Protein AF-A0A227KSQ9-F1 (afdb_monomer_lite)

Structure (mmCIF, N/CA/C/O backbone):
data_AF-A0A227KSQ9-F1
#
_entry.id   AF-A0A227KSQ9-F1
#
loop_
_atom_site.group_PDB
_atom_site.id
_atom_site.type_symbol
_atom_site.label_atom_id
_atom_site.label_alt_id
_atom_site.label_comp_id
_atom_site.label_asym_id
_atom_site.label_entity_id
_atom_site.label_seq_id
_atom_site.pdbx_PDB_ins_code
_atom_site.Cartn_x
_atom_site.Cartn_y
_atom_site.Cartn_z
_atom_site.occupancy
_atom_site.B_iso_or_equiv
_atom_site.auth_seq_id
_atom_site.auth_comp_id
_atom_site.auth_asym_id
_atom_site.auth_atom_id
_atom_site.pdbx_PDB_model_num
ATOM 1 N N . MET A 1 1 ? -30.493 -2.154 -18.354 1.00 54.91 1 MET A N 1
ATOM 2 C CA . MET A 1 1 ? -29.459 -1.112 -18.184 1.00 54.91 1 MET A CA 1
ATOM 3 C C . MET A 1 1 ? -28.928 -0.770 -19.563 1.00 54.91 1 MET A C 1
ATOM 5 O O . MET A 1 1 ? -28.649 -1.699 -20.307 1.00 54.91 1 MET A O 1
ATOM 9 N N . SER A 1 2 ? -28.905 0.509 -19.940 1.00 65.62 2 SER A N 1
ATOM 10 C CA . SER A 1 2 ? -28.395 0.947 -21.247 1.00 65.62 2 SER A CA 1
ATOM 11 C C . SER A 1 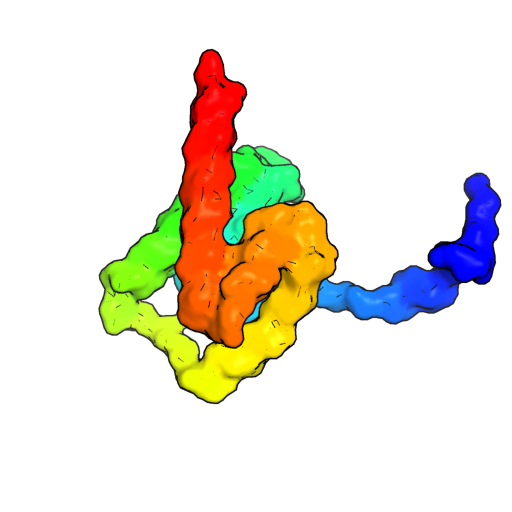2 ? -26.872 0.986 -21.198 1.00 65.62 2 SER A C 1
ATOM 13 O O . SER A 1 2 ? -26.321 1.600 -20.290 1.00 65.62 2 SER A O 1
ATOM 15 N N . THR A 1 3 ? -26.202 0.329 -22.139 1.00 74.38 3 THR A N 1
ATOM 16 C CA . THR A 1 3 ? -24.742 0.373 -22.273 1.00 74.38 3 THR A CA 1
ATOM 17 C C . THR A 1 3 ? -24.330 1.765 -22.761 1.00 74.38 3 THR A C 1
ATOM 19 O O . THR A 1 3 ? -24.819 2.213 -23.798 1.00 74.38 3 THR A O 1
ATOM 22 N N . ASP A 1 4 ? -23.469 2.469 -22.023 1.00 82.56 4 ASP A N 1
ATOM 23 C CA . ASP A 1 4 ? -22.920 3.761 -22.454 1.00 82.56 4 ASP A CA 1
ATOM 24 C C . ASP A 1 4 ? -21.762 3.521 -23.430 1.00 82.56 4 ASP A C 1
ATOM 26 O O . ASP A 1 4 ? -20.613 3.338 -23.040 1.00 82.56 4 ASP A O 1
ATOM 30 N N . ILE A 1 5 ? -22.082 3.498 -24.723 1.00 86.00 5 ILE A N 1
ATOM 31 C CA . ILE A 1 5 ? -21.124 3.205 -25.796 1.00 86.00 5 ILE A CA 1
ATOM 32 C C . ILE A 1 5 ? -20.060 4.291 -26.006 1.00 86.00 5 ILE A C 1
ATOM 34 O O . ILE A 1 5 ? -19.164 4.075 -26.817 1.00 86.00 5 ILE A O 1
ATOM 38 N N . VAL A 1 6 ? -20.169 5.446 -25.339 1.00 84.56 6 VAL A N 1
ATOM 39 C CA . VAL A 1 6 ? -19.227 6.564 -25.482 1.00 84.56 6 VAL A CA 1
ATOM 40 C C . VAL A 1 6 ? -18.301 6.639 -24.274 1.00 84.56 6 VAL A C 1
ATOM 42 O O . VAL A 1 6 ? -17.087 6.642 -24.452 1.00 84.56 6 VAL A O 1
ATOM 45 N N . ASN A 1 7 ? -18.846 6.666 -23.055 1.00 86.62 7 ASN A N 1
ATOM 46 C CA . ASN A 1 7 ? -18.036 6.837 -21.844 1.00 86.62 7 ASN A CA 1
ATOM 47 C C . ASN A 1 7 ? -17.584 5.507 -21.226 1.00 86.62 7 ASN A C 1
ATOM 49 O O . ASN A 1 7 ? -16.544 5.471 -20.574 1.00 86.62 7 ASN A O 1
ATOM 53 N N . HIS A 1 8 ? -18.325 4.415 -21.456 1.00 84.44 8 HIS A N 1
ATOM 54 C CA . HIS A 1 8 ? -18.008 3.075 -20.947 1.00 84.44 8 HIS A CA 1
ATOM 55 C C . HIS A 1 8 ? -18.128 1.991 -22.033 1.00 84.44 8 HIS A C 1
ATOM 57 O O . HIS A 1 8 ? -18.923 1.051 -21.906 1.00 84.44 8 HIS A O 1
ATOM 63 N N . PRO A 1 9 ? -17.368 2.090 -23.145 1.00 89.88 9 PRO A N 1
ATOM 64 C CA . PRO A 1 9 ? -17.483 1.110 -24.211 1.00 89.88 9 PRO A CA 1
ATOM 65 C C . PRO A 1 9 ? -16.958 -0.244 -23.720 1.00 89.88 9 PRO A C 1
ATOM 67 O O . PRO A 1 9 ? -15.791 -0.370 -23.345 1.00 89.88 9 PRO A O 1
ATOM 70 N N . ALA A 1 10 ? -17.804 -1.276 -23.767 1.00 89.31 10 ALA A N 1
ATOM 71 C CA . ALA A 1 10 ? -17.492 -2.601 -23.218 1.00 89.31 10 ALA A CA 1
ATOM 72 C C . ALA A 1 10 ? -16.179 -3.203 -23.755 1.00 89.31 10 ALA A C 1
ATOM 74 O O . ALA A 1 10 ? -15.477 -3.910 -23.036 1.00 89.31 10 ALA A O 1
ATOM 75 N N . HIS A 1 11 ? -15.812 -2.902 -25.006 1.00 88.62 11 HIS A N 1
ATOM 76 C CA . HIS A 1 11 ? -14.559 -3.379 -25.590 1.00 88.62 11 HIS A CA 1
ATOM 77 C C . HIS A 1 11 ? -13.321 -2.750 -24.929 1.00 88.62 11 HIS A C 1
ATOM 79 O O . HIS A 1 11 ? -12.330 -3.453 -24.765 1.00 88.62 11 HIS A O 1
ATOM 85 N N . TYR A 1 12 ? -13.367 -1.491 -24.475 1.00 88.38 12 TYR A N 1
ATOM 86 C CA . TYR A 1 12 ? -12.257 -0.892 -23.724 1.00 88.38 12 TYR A CA 1
ATOM 87 C C . TYR A 1 12 ? -12.206 -1.383 -22.280 1.00 88.38 12 TYR A C 1
ATOM 89 O O . TYR A 1 12 ? -11.119 -1.668 -21.789 1.00 88.38 12 TYR A O 1
ATOM 97 N N . GLU A 1 13 ? -13.353 -1.560 -21.616 1.00 87.25 13 GLU A N 1
ATOM 98 C CA . GLU A 1 13 ? -13.382 -2.153 -20.270 1.00 87.25 13 GLU A CA 1
ATOM 99 C C . GLU A 1 13 ? -12.821 -3.581 -20.279 1.00 87.25 13 GLU A C 1
ATOM 101 O O . GLU A 1 13 ? -12.025 -3.945 -19.416 1.00 87.25 13 GLU A O 1
ATOM 106 N N . SER A 1 14 ? -13.148 -4.369 -21.311 1.00 87.94 14 SER A N 1
ATOM 107 C CA . SER A 1 14 ? -12.595 -5.716 -21.502 1.00 87.94 14 SER A CA 1
ATOM 108 C C . SER A 1 14 ? -11.092 -5.744 -21.808 1.00 87.94 14 SER A C 1
ATOM 110 O O . SER A 1 14 ? -10.473 -6.802 -21.744 1.00 87.94 14 SER A O 1
ATOM 112 N N . GLN A 1 15 ? -10.509 -4.599 -22.170 1.00 90.31 15 GLN A N 1
ATOM 113 C CA . GLN A 1 15 ? -9.083 -4.418 -22.449 1.00 90.31 15 GLN A CA 1
ATOM 114 C C . GLN A 1 15 ? -8.411 -3.530 -21.388 1.00 90.31 15 GLN A C 1
ATOM 116 O O . GLN A 1 15 ? -7.310 -3.024 -21.608 1.00 90.31 15 GLN A O 1
ATOM 121 N N . ALA A 1 16 ? -9.066 -3.318 -20.240 1.00 90.19 16 ALA A N 1
ATOM 122 C CA . ALA A 1 16 ? -8.507 -2.527 -19.158 1.00 90.19 16 ALA A CA 1
ATOM 123 C C . ALA A 1 16 ? -7.203 -3.154 -18.646 1.00 90.19 16 ALA A C 1
ATOM 125 O O . ALA A 1 16 ? -7.112 -4.359 -18.406 1.00 90.19 16 ALA A O 1
ATOM 126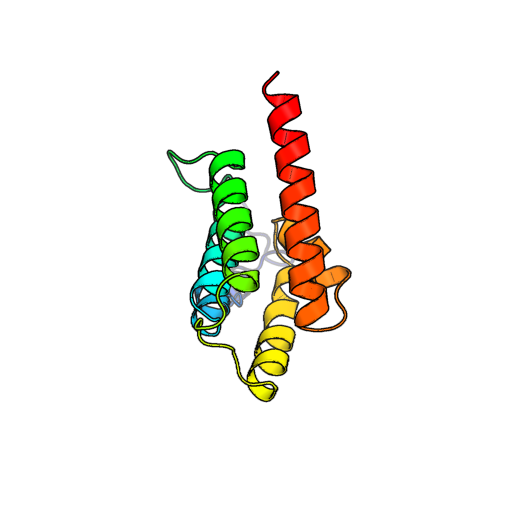 N N . ILE A 1 17 ? -6.195 -2.309 -18.437 1.00 89.25 17 ILE A N 1
ATOM 127 C CA . ILE A 1 17 ? -4.939 -2.721 -17.816 1.00 89.25 17 ILE A CA 1
ATOM 128 C C . ILE A 1 17 ? -5.199 -2.884 -16.320 1.00 89.25 17 ILE A C 1
ATOM 130 O O . ILE A 1 17 ? -5.514 -1.917 -15.624 1.00 89.25 17 ILE A O 1
ATOM 134 N N . VAL A 1 18 ? -5.067 -4.113 -15.828 1.00 88.31 18 VAL A N 1
ATOM 135 C CA . VAL A 1 18 ? -5.243 -4.448 -14.414 1.00 88.31 18 VAL A CA 1
ATOM 136 C C . VAL A 1 18 ? -3.889 -4.813 -13.829 1.00 88.31 18 VAL A C 1
ATOM 138 O O . VAL A 1 18 ? -3.282 -5.793 -14.245 1.00 88.31 18 VAL A O 1
ATOM 141 N N . ILE A 1 19 ? -3.449 -4.033 -12.844 1.00 89.69 19 ILE A N 1
ATOM 142 C CA . ILE A 1 19 ? -2.284 -4.356 -12.018 1.00 89.69 19 ILE A CA 1
ATOM 143 C C . ILE A 1 19 ? -2.812 -4.982 -10.736 1.00 89.69 19 ILE A C 1
ATOM 145 O O . ILE A 1 19 ? -3.548 -4.347 -9.973 1.00 89.69 19 ILE A O 1
ATOM 149 N N . GLN A 1 20 ? -2.470 -6.244 -10.519 1.00 92.50 20 GLN A N 1
ATOM 150 C CA . GLN A 1 20 ? -2.757 -6.920 -9.272 1.00 92.50 20 GLN A CA 1
ATOM 151 C C . GLN A 1 20 ? -1.745 -6.471 -8.222 1.00 92.50 20 GLN A C 1
ATOM 153 O O . GLN A 1 20 ? -0.576 -6.245 -8.531 1.00 92.50 20 GLN A O 1
ATOM 158 N N . PRO A 1 21 ? -2.146 -6.393 -6.946 1.00 91.38 21 PRO A N 1
ATOM 159 C CA . PRO A 1 21 ? -1.211 -6.060 -5.888 1.00 91.38 21 PRO A CA 1
ATOM 160 C C . PRO A 1 21 ? 0.087 -6.911 -5.929 1.00 91.38 21 PRO A C 1
ATOM 162 O O . PRO A 1 21 ? 1.162 -6.362 -5.682 1.00 91.38 21 PRO A O 1
ATOM 165 N N . ILE A 1 22 ? 0.008 -8.211 -6.278 1.00 93.25 22 ILE A N 1
ATOM 166 C CA . ILE A 1 22 ? 1.159 -9.147 -6.336 1.00 93.25 22 ILE A CA 1
ATOM 167 C C . ILE A 1 22 ? 2.263 -8.680 -7.272 1.00 93.25 22 ILE A C 1
ATOM 169 O O . ILE A 1 22 ? 3.429 -8.849 -6.922 1.00 93.25 22 ILE A O 1
ATOM 173 N N . ASP A 1 23 ? 1.902 -7.994 -8.356 1.00 91.94 23 ASP A N 1
ATOM 174 C CA . ASP A 1 23 ? 2.841 -7.473 -9.349 1.00 91.94 23 ASP A CA 1
ATOM 175 C C . ASP A 1 23 ? 3.819 -6.456 -8.727 1.00 91.94 23 ASP A C 1
ATOM 177 O O . ASP A 1 23 ? 4.922 -6.251 -9.233 1.00 91.94 23 ASP A O 1
ATOM 181 N N . LEU A 1 24 ? 3.436 -5.831 -7.601 1.00 91.38 24 LEU A N 1
ATOM 182 C CA . LEU A 1 24 ? 4.312 -4.965 -6.812 1.00 91.38 24 LEU A CA 1
ATOM 183 C C . LEU A 1 24 ? 5.074 -5.724 -5.719 1.00 91.38 24 LEU A C 1
ATOM 185 O O . LEU A 1 24 ? 6.287 -5.555 -5.601 1.00 91.38 24 LEU A O 1
ATOM 189 N N . TYR A 1 25 ? 4.398 -6.514 -4.872 1.00 89.50 25 TYR A N 1
ATOM 190 C CA . TYR A 1 25 ? 5.063 -7.081 -3.685 1.00 89.50 25 TYR A CA 1
ATOM 191 C C . TYR A 1 25 ? 5.961 -8.282 -3.950 1.00 89.50 25 TYR A C 1
ATOM 193 O O . TYR A 1 25 ? 6.805 -8.562 -3.101 1.00 89.50 25 TYR A O 1
ATOM 201 N N . GLU A 1 26 ? 5.842 -8.971 -5.084 1.00 89.38 26 GLU A N 1
ATOM 202 C CA . GLU A 1 26 ? 6.788 -10.042 -5.427 1.00 89.38 26 GLU A CA 1
ATOM 203 C C . GLU A 1 26 ? 8.215 -9.524 -5.672 1.00 89.38 26 GLU A C 1
ATOM 205 O O . GLU A 1 26 ? 9.178 -10.263 -5.486 1.00 89.38 26 GLU A O 1
ATOM 210 N N . LYS A 1 27 ? 8.355 -8.241 -6.034 1.00 88.38 27 LYS A N 1
ATOM 211 C CA . LYS A 1 27 ? 9.641 -7.568 -6.282 1.00 88.38 27 LYS A CA 1
ATOM 212 C C . LYS A 1 27 ? 10.291 -7.024 -5.012 1.00 88.38 27 LYS A C 1
ATOM 214 O O . LYS A 1 27 ? 11.382 -6.468 -5.066 1.00 88.38 27 LYS A O 1
ATOM 219 N N . LEU A 1 28 ? 9.607 -7.135 -3.875 1.00 93.25 28 LEU A N 1
ATOM 220 C CA . LEU A 1 28 ? 10.035 -6.541 -2.619 1.00 93.25 28 LEU A CA 1
ATOM 221 C C . LEU A 1 28 ? 10.617 -7.586 -1.664 1.00 93.25 28 LEU A C 1
ATOM 223 O O . LEU A 1 28 ? 10.138 -8.723 -1.609 1.00 93.25 28 LEU A O 1
ATOM 227 N N 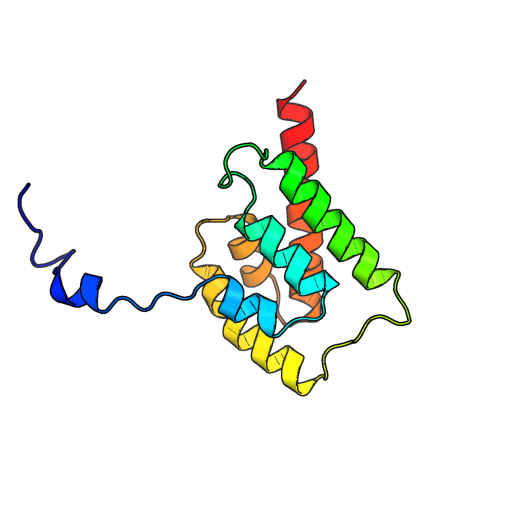. PRO A 1 29 ? 11.561 -7.180 -0.797 1.00 93.25 29 PRO A N 1
ATOM 228 C CA . PRO A 1 29 ? 11.924 -7.954 0.375 1.00 93.25 29 PRO A CA 1
ATOM 229 C C . PRO A 1 29 ? 10.700 -8.371 1.183 1.00 93.25 29 PRO A C 1
ATOM 231 O O . PRO A 1 29 ? 9.723 -7.626 1.295 1.00 93.25 29 PRO A O 1
ATOM 234 N N . PHE A 1 30 ? 10.788 -9.534 1.828 1.00 94.25 30 PHE A N 1
ATOM 235 C CA . PHE A 1 30 ? 9.667 -10.151 2.538 1.00 94.25 30 PHE A CA 1
ATOM 236 C C . PHE A 1 30 ? 8.887 -9.174 3.432 1.00 94.25 30 PHE A C 1
ATOM 238 O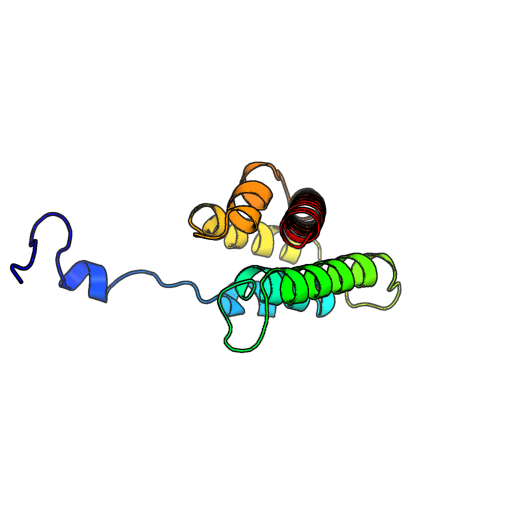 O . PHE A 1 30 ? 7.655 -9.170 3.409 1.00 94.25 30 PHE A O 1
ATOM 245 N N . CYS A 1 31 ? 9.577 -8.339 4.218 1.00 95.62 31 CYS A N 1
ATOM 246 C CA . CYS A 1 31 ? 8.903 -7.404 5.117 1.00 95.62 31 CYS A CA 1
ATOM 247 C C . CYS A 1 31 ? 8.137 -6.318 4.356 1.00 95.62 31 CYS A C 1
ATOM 249 O O . CYS A 1 31 ? 6.964 -6.094 4.639 1.00 95.62 31 CYS A O 1
ATOM 251 N N . LEU A 1 32 ? 8.762 -5.690 3.364 1.00 95.75 32 LEU A N 1
ATOM 252 C CA . LEU A 1 32 ? 8.151 -4.622 2.574 1.00 95.75 32 LEU A CA 1
ATOM 253 C C . LEU A 1 32 ? 6.994 -5.137 1.713 1.00 95.75 32 LEU A C 1
ATOM 255 O O . LEU A 1 32 ? 5.924 -4.526 1.689 1.00 95.75 32 LEU A O 1
ATOM 259 N N . GLY A 1 33 ? 7.153 -6.314 1.103 1.00 95.94 33 GLY A N 1
ATOM 260 C CA . GLY A 1 33 ? 6.079 -6.967 0.361 1.00 95.94 33 GLY A CA 1
ATOM 261 C C . GLY A 1 33 ? 4.873 -7.287 1.250 1.00 95.94 33 GLY A C 1
ATOM 262 O O . GLY A 1 33 ? 3.726 -7.023 0.885 1.00 95.94 33 GLY A O 1
ATOM 263 N N . ASN A 1 34 ? 5.109 -7.781 2.472 1.00 97.50 34 ASN A N 1
ATOM 264 C CA . ASN A 1 34 ? 4.029 -7.993 3.435 1.00 97.50 34 ASN A CA 1
ATOM 265 C C . ASN A 1 34 ? 3.391 -6.680 3.899 1.00 97.50 34 ASN A C 1
ATOM 267 O O . ASN A 1 34 ? 2.166 -6.624 3.981 1.00 97.50 34 ASN A O 1
ATOM 271 N N . ALA A 1 35 ? 4.180 -5.641 4.183 1.00 97.69 35 ALA A N 1
ATOM 272 C CA . ALA A 1 35 ? 3.654 -4.338 4.575 1.00 97.69 35 ALA A CA 1
ATOM 273 C C . ALA A 1 35 ? 2.674 -3.807 3.522 1.00 97.69 35 ALA A C 1
ATOM 275 O O . ALA A 1 35 ? 1.521 -3.519 3.848 1.00 97.69 35 ALA A O 1
ATOM 276 N N . LEU A 1 36 ? 3.092 -3.779 2.253 1.00 97.25 36 LEU A N 1
ATOM 277 C CA . LEU A 1 36 ? 2.265 -3.298 1.151 1.00 97.25 36 LEU A CA 1
ATOM 278 C C . LEU A 1 36 ? 1.008 -4.159 0.958 1.00 97.25 36 LEU A C 1
ATOM 280 O O . LEU A 1 36 ? -0.091 -3.620 0.828 1.00 97.25 36 LEU A O 1
ATOM 284 N N . LYS A 1 37 ? 1.136 -5.492 1.040 1.00 96.94 37 LYS A N 1
ATOM 285 C CA . LYS A 1 37 ? -0.004 -6.423 1.019 1.00 96.94 37 LYS A CA 1
ATOM 286 C C . LYS A 1 37 ? -1.053 -6.067 2.073 1.00 96.94 37 LYS A C 1
ATOM 288 O O . LYS A 1 37 ? -2.241 -6.051 1.763 1.00 96.94 37 LYS A O 1
ATOM 293 N N . TYR A 1 38 ? -0.644 -5.805 3.314 1.00 98.12 38 TYR A N 1
ATOM 294 C CA . TYR A 1 38 ? -1.591 -5.460 4.376 1.00 98.12 38 TYR A CA 1
ATOM 295 C C . TYR A 1 38 ? -2.230 -4.082 4.169 1.00 98.12 38 TYR A C 1
ATOM 297 O O . TYR A 1 38 ? -3.408 -3.933 4.475 1.00 98.12 38 TYR A O 1
ATOM 305 N N . VAL A 1 39 ? -1.524 -3.114 3.573 1.00 98.00 39 VAL A N 1
ATOM 306 C CA . VAL A 1 39 ? -2.133 -1.828 3.184 1.00 98.00 39 VAL A CA 1
ATOM 307 C C . VAL A 1 39 ? -3.185 -2.012 2.085 1.00 98.00 39 VAL A C 1
ATOM 309 O O . VAL A 1 39 ? -4.265 -1.439 2.187 1.00 98.00 39 VAL A O 1
ATOM 312 N N . PHE A 1 40 ? -2.921 -2.837 1.065 1.00 96.88 40 PHE A N 1
ATOM 313 C CA . PHE A 1 40 ? -3.919 -3.167 0.035 1.00 96.88 40 PHE A CA 1
ATOM 314 C C . PHE A 1 40 ? -5.145 -3.889 0.604 1.00 96.88 40 PHE A C 1
ATOM 316 O O . PHE A 1 40 ? -6.253 -3.728 0.100 1.00 96.88 40 PHE A O 1
ATOM 323 N N . ARG A 1 41 ? -4.941 -4.711 1.635 1.00 96.94 41 ARG A N 1
ATOM 324 C CA . ARG A 1 41 ? -5.982 -5.557 2.223 1.00 96.94 41 ARG A CA 1
ATOM 325 C C . ARG A 1 41 ? -6.872 -4.833 3.231 1.00 96.94 41 ARG A C 1
ATOM 327 O O . ARG A 1 41 ? -8.015 -5.248 3.427 1.00 96.94 41 ARG A O 1
ATOM 334 N N . ALA A 1 42 ? -6.357 -3.781 3.863 1.00 97.38 42 ALA A N 1
ATOM 335 C CA . ALA A 1 42 ? -7.020 -3.081 4.952 1.00 97.38 42 ALA A CA 1
ATOM 336 C C . ALA A 1 42 ? -8.436 -2.622 4.562 1.00 97.38 42 ALA A C 1
ATOM 338 O O . ALA A 1 42 ? -8.612 -1.837 3.636 1.00 97.38 42 ALA A O 1
ATOM 339 N N . GLY A 1 43 ? -9.450 -3.131 5.273 1.00 94.81 43 GLY A N 1
ATOM 340 C CA . GLY A 1 43 ? -10.861 -2.798 5.034 1.00 94.81 43 GLY A CA 1
ATOM 341 C C . GLY A 1 43 ? -11.538 -3.583 3.902 1.00 94.81 43 GLY A C 1
ATOM 342 O O . GLY A 1 43 ? -12.707 -3.340 3.619 1.00 94.81 43 GLY A O 1
ATOM 343 N N . HIS A 1 44 ? -10.837 -4.532 3.275 1.00 94.50 44 HIS A N 1
ATOM 344 C CA . HIS A 1 44 ? -11.323 -5.267 2.100 1.00 94.50 44 HIS A CA 1
ATOM 345 C C . HIS A 1 44 ? -11.341 -6.791 2.265 1.00 94.50 44 HIS A C 1
ATOM 347 O O . HIS A 1 44 ? -11.774 -7.494 1.355 1.00 94.50 44 HIS A O 1
ATOM 353 N N . LYS A 1 45 ? -10.866 -7.323 3.398 1.00 93.56 45 LYS A N 1
ATOM 354 C CA . LYS A 1 45 ? -10.897 -8.760 3.681 1.00 93.56 45 LYS A CA 1
ATOM 355 C C . LYS A 1 45 ? -11.917 -9.090 4.764 1.00 93.56 45 LYS A C 1
ATOM 3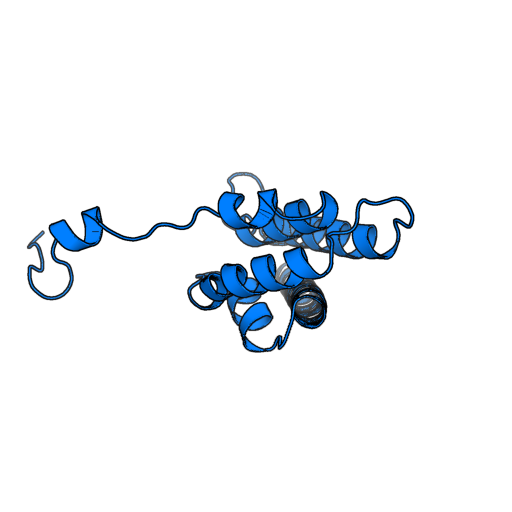57 O O . LYS A 1 45 ? -11.777 -8.646 5.902 1.00 93.56 45 LYS A O 1
ATOM 362 N N . ASP A 1 46 ? -12.852 -9.973 4.430 1.00 93.00 46 ASP A N 1
ATOM 363 C CA . ASP A 1 46 ? -13.809 -10.519 5.389 1.00 93.00 46 ASP A CA 1
ATOM 364 C C . ASP A 1 46 ? -13.101 -11.129 6.606 1.00 93.00 46 ASP A C 1
ATOM 366 O O . ASP A 1 46 ? -12.111 -11.862 6.491 1.00 93.00 46 ASP A O 1
ATOM 370 N N . GLY A 1 47 ? -13.603 -10.793 7.795 1.00 92.19 47 GLY A N 1
ATOM 371 C CA . GLY A 1 47 ? -13.043 -11.247 9.067 1.00 92.19 47 GLY A CA 1
ATOM 372 C C . GLY A 1 47 ? -11.755 -10.542 9.508 1.00 92.19 47 GLY A C 1
ATOM 373 O O . GLY A 1 47 ? -11.183 -10.948 10.515 1.00 92.19 47 GLY A O 1
ATOM 374 N N . SER A 1 48 ? -11.287 -9.498 8.811 1.00 94.12 48 SER A N 1
ATOM 375 C CA . SER A 1 48 ? -10.181 -8.654 9.280 1.00 94.12 48 SER A CA 1
ATOM 376 C C . SER A 1 48 ? -10.544 -7.175 9.194 1.00 94.12 48 SER A C 1
ATOM 378 O O . SER A 1 48 ? -11.021 -6.689 8.171 1.00 94.12 48 SER A O 1
ATOM 380 N N . SER A 1 49 ? -10.334 -6.442 10.288 1.00 96.31 49 SER A N 1
ATOM 381 C CA . SER A 1 49 ? -10.622 -5.003 10.312 1.00 96.31 49 SER A CA 1
ATOM 382 C C . SER A 1 49 ? -9.513 -4.192 9.640 1.00 96.31 49 SER A C 1
ATOM 384 O O . SER A 1 49 ? -8.345 -4.580 9.692 1.00 96.31 49 SER A O 1
ATOM 386 N N . GLU A 1 50 ? -9.856 -3.018 9.097 1.00 97.25 50 GLU A N 1
ATOM 387 C CA . GLU A 1 50 ? -8.872 -2.050 8.583 1.00 97.25 50 GLU A CA 1
ATOM 388 C C . GLU A 1 50 ? -7.761 -1.787 9.614 1.00 97.25 50 GLU A C 1
ATOM 390 O O . GLU A 1 50 ? -6.578 -1.869 9.296 1.00 97.25 50 GLU A O 1
ATOM 395 N N . LEU A 1 51 ? -8.136 -1.572 10.880 1.00 97.88 51 LEU A N 1
ATOM 396 C CA . LEU A 1 51 ? -7.187 -1.323 11.964 1.00 97.88 51 LEU A CA 1
ATOM 397 C C . LEU A 1 51 ? -6.209 -2.487 12.181 1.00 97.88 51 LEU A C 1
ATOM 399 O O . LEU A 1 51 ? -5.021 -2.262 12.398 1.00 97.88 51 LEU A O 1
ATOM 403 N N . GLU A 1 52 ? -6.700 -3.726 12.163 1.00 97.94 52 GLU A N 1
ATOM 404 C CA . GLU A 1 52 ? -5.862 -4.911 12.365 1.00 97.94 52 GLU A CA 1
ATOM 405 C C . GLU A 1 52 ? -4.838 -5.064 11.237 1.00 97.94 52 GLU A C 1
ATOM 407 O O . GLU A 1 52 ? -3.662 -5.329 11.493 1.00 97.94 52 GLU A O 1
ATOM 412 N N . ASP A 1 53 ? -5.266 -4.849 9.996 1.00 98.38 53 ASP A N 1
ATOM 413 C CA . ASP A 1 53 ? -4.386 -4.915 8.835 1.00 98.38 53 ASP A CA 1
ATOM 414 C C . ASP A 1 53 ? -3.352 -3.795 8.825 1.00 98.38 53 ASP A C 1
ATOM 416 O O . ASP A 1 53 ? -2.169 -4.063 8.617 1.00 98.38 53 ASP A O 1
ATOM 420 N N . LEU A 1 54 ? -3.737 -2.564 9.157 1.00 98.69 54 LEU A N 1
ATOM 421 C CA . LEU A 1 54 ? -2.777 -1.468 9.259 1.00 98.69 54 LEU A CA 1
ATOM 422 C C . LEU A 1 54 ? -1.769 -1.682 10.396 1.00 98.69 54 LEU A C 1
ATOM 424 O O . LEU A 1 54 ? -0.585 -1.399 10.216 1.00 98.69 54 LEU A O 1
ATOM 428 N N . LYS A 1 55 ? -2.181 -2.261 11.532 1.00 98.56 55 LYS A N 1
ATOM 429 C CA . LYS A 1 55 ? -1.244 -2.658 12.599 1.00 98.56 55 LYS A CA 1
ATOM 430 C C . LYS A 1 55 ? -0.243 -3.711 12.122 1.00 98.56 55 LYS A C 1
ATOM 432 O O . LYS A 1 55 ? 0.939 -3.613 12.449 1.00 98.56 55 LYS A O 1
ATOM 437 N N . LYS A 1 56 ? -0.677 -4.685 11.313 1.00 98.62 56 LYS A N 1
ATOM 438 C CA . LYS A 1 56 ? 0.234 -5.654 10.680 1.00 98.62 56 LYS A CA 1
ATOM 439 C C . LYS A 1 56 ? 1.173 -4.968 9.692 1.00 98.62 56 LYS A C 1
ATOM 441 O O . LYS A 1 56 ? 2.369 -5.239 9.730 1.00 98.62 56 LYS A O 1
ATOM 446 N N . ALA A 1 57 ? 0.668 -4.059 8.856 1.00 98.56 57 ALA A N 1
ATOM 447 C CA . ALA A 1 57 ? 1.496 -3.288 7.932 1.00 98.56 57 ALA A CA 1
ATOM 448 C C . ALA A 1 57 ? 2.600 -2.521 8.675 1.00 98.56 57 ALA A C 1
ATOM 450 O O . ALA A 1 57 ? 3.776 -2.660 8.341 1.00 98.56 57 ALA A O 1
ATOM 451 N N . LEU A 1 58 ? 2.238 -1.793 9.738 1.00 98.69 58 LEU A N 1
ATOM 452 C CA . LEU A 1 58 ? 3.191 -1.063 10.573 1.00 98.69 58 LEU A CA 1
ATOM 453 C C . LEU A 1 58 ? 4.230 -1.992 11.211 1.00 98.69 58 LEU A C 1
ATOM 455 O O . LEU A 1 58 ? 5.419 -1.685 11.180 1.00 98.69 58 LEU A O 1
ATOM 459 N N . TRP A 1 59 ? 3.806 -3.147 11.730 1.00 98.31 59 TRP A N 1
ATOM 460 C CA . TRP A 1 59 ? 4.723 -4.134 12.300 1.00 98.31 59 TRP A CA 1
ATOM 461 C C . TRP A 1 59 ? 5.784 -4.590 11.291 1.00 98.31 59 TRP A C 1
ATOM 463 O O . TRP A 1 59 ? 6.963 -4.668 11.633 1.00 98.31 59 TRP A O 1
ATOM 473 N N . TYR A 1 60 ? 5.394 -4.852 10.040 1.00 97.88 60 TYR A N 1
ATOM 474 C CA . TYR A 1 60 ? 6.337 -5.246 8.993 1.00 97.88 60 TYR A CA 1
ATOM 475 C C . TYR A 1 60 ? 7.286 -4.110 8.588 1.00 97.88 60 TYR A C 1
ATOM 477 O O . TYR A 1 60 ? 8.471 -4.371 8.379 1.00 97.88 60 TYR A O 1
ATOM 485 N N . LEU A 1 61 ? 6.806 -2.863 8.532 1.00 97.31 61 LEU A N 1
ATOM 486 C CA . LEU A 1 61 ? 7.650 -1.689 8.269 1.00 97.31 61 LEU A CA 1
ATOM 487 C C . LEU A 1 61 ? 8.705 -1.502 9.368 1.00 97.31 61 LEU A C 1
ATOM 489 O O . LEU A 1 61 ? 9.889 -1.338 9.082 1.00 97.31 61 LEU A O 1
ATOM 493 N N . GLU A 1 62 ? 8.299 -1.602 10.633 1.00 96.69 62 GLU A N 1
ATOM 494 C CA . GLU A 1 62 ? 9.221 -1.494 11.767 1.00 96.69 62 GLU A CA 1
ATOM 495 C C . GLU A 1 62 ? 10.184 -2.680 11.845 1.00 96.69 62 GLU A C 1
ATOM 497 O O . GLU A 1 62 ? 11.361 -2.514 12.169 1.00 96.69 62 GLU A O 1
ATOM 502 N N . ARG A 1 63 ? 9.717 -3.889 11.515 1.00 95.25 63 ARG A N 1
ATOM 503 C CA . ARG A 1 63 ? 10.576 -5.071 11.434 1.00 95.25 63 ARG A CA 1
ATOM 504 C C . ARG A 1 63 ? 11.645 -4.911 10.360 1.00 95.25 63 ARG A C 1
ATOM 506 O O . ARG A 1 63 ? 12.785 -5.286 10.624 1.00 95.25 63 ARG A O 1
ATOM 513 N N . ASN A 1 64 ? 11.306 -4.352 9.198 1.00 93.94 64 ASN A N 1
ATOM 514 C CA . ASN A 1 64 ? 12.265 -4.091 8.125 1.00 93.94 64 ASN A CA 1
ATOM 515 C C . ASN A 1 64 ? 13.440 -3.231 8.618 1.00 93.94 64 ASN A C 1
ATOM 517 O O . ASN A 1 64 ? 14.592 -3.568 8.387 1.00 93.94 64 ASN A O 1
ATOM 521 N N . GLN A 1 65 ? 13.148 -2.179 9.387 1.00 91.31 65 GLN A N 1
ATOM 522 C CA . GLN A 1 65 ? 14.154 -1.260 9.939 1.00 91.31 65 GLN A CA 1
ATOM 523 C C . GLN A 1 65 ? 15.044 -1.898 11.018 1.00 91.31 65 GLN A C 1
ATOM 525 O O . GLN A 1 65 ? 16.169 -1.458 11.234 1.00 91.31 65 GLN A O 1
ATOM 530 N N . ARG A 1 66 ? 14.546 -2.923 11.719 1.00 91.69 66 ARG A N 1
ATOM 531 C CA . ARG A 1 66 ? 15.235 -3.569 12.851 1.00 91.69 66 ARG A CA 1
ATOM 532 C C . ARG A 1 66 ? 15.909 -4.896 12.493 1.00 91.69 66 ARG A C 1
ATOM 534 O O . ARG A 1 66 ? 16.457 -5.536 13.385 1.00 91.69 66 ARG A O 1
ATOM 541 N N . SER A 1 67 ? 15.832 -5.347 11.240 1.00 88.19 67 SER A N 1
ATOM 542 C CA . SER A 1 67 ? 16.306 -6.675 10.825 1.00 88.19 67 SER A CA 1
ATOM 543 C C . SER A 1 67 ? 17.609 -6.577 10.021 1.00 88.19 67 SER A C 1
ATOM 545 O O . SER A 1 67 ? 17.552 -6.597 8.796 1.00 88.19 67 SER A O 1
ATOM 547 N N . PRO A 1 68 ? 18.789 -6.527 10.668 1.00 73.69 68 PRO A N 1
ATOM 548 C CA . PRO A 1 68 ? 20.073 -6.351 9.979 1.00 73.69 68 PRO A CA 1
ATOM 549 C C . PRO A 1 68 ? 20.456 -7.507 9.038 1.00 73.69 68 PRO A C 1
ATOM 551 O O . PRO A 1 68 ? 21.334 -7.337 8.205 1.00 73.69 68 PRO A O 1
ATOM 554 N N . GLY A 1 69 ? 19.815 -8.676 9.159 1.00 75.12 69 GLY A N 1
ATOM 555 C CA . GLY A 1 69 ? 19.996 -9.817 8.250 1.00 75.12 69 GLY A CA 1
ATOM 556 C C . GLY A 1 69 ? 18.855 -10.019 7.249 1.00 75.12 69 GLY A C 1
ATOM 557 O O . GLY A 1 69 ? 18.795 -11.066 6.608 1.00 75.12 69 GLY A O 1
ATOM 558 N N . ALA A 1 70 ? 17.900 -9.086 7.159 1.00 80.69 70 ALA A N 1
ATOM 559 C CA . ALA A 1 70 ? 16.870 -9.162 6.130 1.00 80.69 70 ALA A CA 1
ATOM 560 C C . ALA A 1 70 ? 17.487 -8.862 4.761 1.00 80.69 70 ALA A C 1
ATOM 562 O O . ALA A 1 70 ? 18.305 -7.956 4.632 1.00 80.69 70 ALA A O 1
ATOM 563 N N . VAL A 1 71 ? 17.065 -9.620 3.748 1.00 83.31 71 VAL A N 1
ATOM 564 C CA . VAL A 1 71 ? 17.448 -9.371 2.355 1.00 83.31 71 VAL A CA 1
ATOM 565 C C . VAL A 1 71 ? 17.062 -7.939 1.994 1.00 83.31 71 VAL A C 1
ATOM 567 O O . VAL A 1 71 ? 15.890 -7.578 2.096 1.00 83.31 71 VAL A O 1
ATOM 570 N N . SER A 1 72 ? 18.042 -7.131 1.604 1.00 84.56 72 SER A N 1
ATOM 571 C CA . SER A 1 72 ? 17.806 -5.842 0.967 1.00 84.56 72 SER A CA 1
ATOM 572 C C . SER A 1 72 ? 17.566 -6.047 -0.524 1.00 84.56 72 SER A C 1
ATOM 574 O O . SER A 1 72 ? 17.975 -7.048 -1.109 1.00 84.56 72 SER A O 1
ATOM 576 N N . ILE A 1 73 ? 16.882 -5.091 -1.131 1.00 84.94 73 ILE A N 1
ATOM 577 C CA . ILE A 1 73 ? 16.805 -4.978 -2.582 1.00 84.94 73 ILE A CA 1
ATOM 578 C C . ILE A 1 73 ? 18.073 -4.262 -3.075 1.00 84.94 73 ILE A C 1
ATOM 580 O O . ILE A 1 73 ? 18.647 -3.459 -2.341 1.00 84.94 73 ILE A O 1
ATOM 584 N N . GLU A 1 74 ? 18.559 -4.612 -4.262 1.00 86.50 74 GLU A N 1
ATOM 585 C CA . GLU A 1 74 ? 19.685 -3.907 -4.893 1.00 86.50 74 GLU A CA 1
ATOM 586 C C . GLU A 1 74 ? 19.224 -2.530 -5.395 1.00 86.50 74 GLU A C 1
ATOM 588 O O . GLU A 1 74 ? 18.062 -2.389 -5.773 1.00 86.50 74 GLU A O 1
ATOM 593 N N . GLU A 1 75 ? 20.119 -1.539 -5.438 1.00 83.06 75 GLU A N 1
ATOM 594 C CA . GLU A 1 75 ? 19.782 -0.151 -5.808 1.00 83.06 75 GLU A CA 1
ATOM 595 C C . GLU A 1 75 ? 19.060 -0.054 -7.168 1.00 83.06 75 GLU A C 1
ATOM 597 O O . GLU A 1 75 ? 18.017 0.587 -7.264 1.00 83.06 75 GLU A O 1
ATOM 602 N N . ASP A 1 76 ? 19.521 -0.778 -8.196 1.00 81.94 76 ASP A N 1
ATOM 603 C CA . ASP A 1 76 ? 18.867 -0.800 -9.518 1.00 81.94 76 ASP A CA 1
ATOM 604 C C . ASP A 1 76 ? 17.407 -1.297 -9.446 1.00 81.94 76 ASP A C 1
ATOM 606 O O . ASP A 1 76 ? 16.516 -0.809 -10.147 1.00 81.94 76 ASP A O 1
ATOM 610 N N . ASN A 1 77 ? 17.137 -2.245 -8.548 1.00 87.62 77 ASN A N 1
ATOM 611 C CA . ASN A 1 77 ? 15.804 -2.803 -8.346 1.00 87.62 77 ASN A CA 1
ATOM 612 C C . ASN A 1 77 ? 14.897 -1.864 -7.518 1.00 87.62 77 ASN A C 1
ATOM 614 O O . ASN A 1 77 ? 13.669 -1.957 -7.619 1.00 87.62 77 ASN A O 1
ATOM 618 N N . GLU A 1 78 ? 15.460 -0.944 -6.724 1.00 92.06 78 GLU A N 1
ATOM 619 C CA . GLU A 1 78 ? 14.696 0.095 -6.015 1.00 92.06 78 GLU A CA 1
ATOM 620 C C . GLU A 1 78 ? 14.036 1.068 -6.992 1.00 92.06 78 GLU A C 1
ATOM 622 O O . GLU A 1 78 ? 12.845 1.373 -6.856 1.00 92.06 78 GLU A O 1
ATOM 627 N N . ASP A 1 79 ? 14.786 1.513 -8.001 1.00 88.94 79 ASP A N 1
ATOM 628 C CA . ASP A 1 79 ? 14.294 2.413 -9.044 1.00 88.94 79 ASP A CA 1
ATOM 629 C C . ASP A 1 79 ? 13.211 1.750 -9.895 1.00 88.94 79 ASP A C 1
ATOM 631 O O . ASP A 1 79 ? 12.191 2.370 -10.213 1.00 88.94 79 ASP A O 1
ATOM 635 N N . ASP A 1 80 ? 13.387 0.477 -10.242 1.00 89.44 80 ASP A N 1
ATOM 636 C CA . ASP A 1 80 ? 12.395 -0.272 -11.011 1.00 89.44 80 ASP A CA 1
ATOM 637 C C . ASP A 1 80 ? 11.111 -0.519 -10.218 1.00 89.44 80 ASP A C 1
ATOM 639 O O . ASP A 1 80 ? 10.008 -0.345 -10.756 1.00 89.44 80 ASP A O 1
ATOM 643 N N . PHE A 1 81 ? 11.221 -0.823 -8.920 1.00 92.25 81 PHE A N 1
ATOM 644 C CA . PHE A 1 81 ? 10.056 -0.819 -8.042 1.00 92.25 81 PHE A CA 1
ATOM 645 C C . PHE A 1 81 ? 9.399 0.561 -8.016 1.00 92.25 81 PHE A C 1
ATOM 647 O O . PHE A 1 81 ? 8.180 0.653 -8.153 1.00 92.25 81 PHE A O 1
ATOM 654 N N . TYR A 1 82 ? 10.172 1.636 -7.847 1.00 92.75 82 TYR A N 1
ATOM 655 C CA . TYR A 1 82 ? 9.619 2.978 -7.693 1.00 92.75 82 TYR A CA 1
ATOM 656 C C . TYR A 1 82 ? 8.873 3.446 -8.951 1.00 92.75 82 TYR A C 1
ATOM 658 O O . TYR A 1 82 ? 7.774 3.997 -8.850 1.00 92.75 82 TYR A O 1
ATOM 666 N N . LYS A 1 83 ? 9.394 3.134 -10.145 1.00 91.56 83 LYS A N 1
ATOM 667 C CA . LYS A 1 83 ? 8.696 3.352 -11.424 1.00 91.56 83 LYS A CA 1
ATOM 668 C C . LYS A 1 83 ? 7.371 2.595 -11.472 1.00 91.56 83 LYS A C 1
ATOM 670 O O . LYS A 1 83 ? 6.351 3.173 -11.851 1.00 91.56 83 LYS A O 1
ATOM 675 N N . LEU A 1 84 ? 7.354 1.325 -11.063 1.00 89.88 84 LEU A N 1
ATOM 676 C CA . LEU A 1 84 ? 6.130 0.521 -11.032 1.00 89.88 84 LEU A CA 1
ATOM 677 C C . LEU A 1 84 ? 5.128 1.037 -9.986 1.00 89.88 84 LEU A C 1
ATOM 679 O O . LEU A 1 84 ? 3.928 1.101 -10.255 1.00 89.88 84 LEU A O 1
ATOM 683 N N . ALA A 1 85 ? 5.614 1.478 -8.825 1.00 93.12 85 ALA A N 1
ATOM 684 C CA . ALA A 1 85 ? 4.816 2.056 -7.748 1.00 93.12 85 ALA A CA 1
ATOM 685 C C . ALA A 1 85 ? 4.064 3.328 -8.174 1.00 93.12 85 ALA A C 1
ATOM 687 O O . ALA A 1 85 ? 3.092 3.704 -7.522 1.00 93.12 85 ALA A O 1
ATOM 688 N N . SER A 1 86 ? 4.412 3.938 -9.313 1.00 93.88 86 SER A N 1
ATOM 689 C CA . SER A 1 86 ? 3.641 5.037 -9.900 1.00 93.88 86 SER A CA 1
ATOM 690 C C . SER A 1 86 ? 2.183 4.707 -10.178 1.00 93.88 86 SER A C 1
ATOM 692 O O . SER A 1 86 ? 1.338 5.602 -10.127 1.00 93.88 86 SER A O 1
ATOM 694 N N . CYS A 1 87 ? 1.837 3.434 -10.381 1.00 93.25 87 CYS A N 1
ATOM 695 C CA . CYS A 1 87 ? 0.443 3.025 -10.511 1.00 93.25 87 CYS A CA 1
ATOM 696 C C . CYS A 1 87 ? -0.380 3.288 -9.235 1.00 93.25 87 CYS A C 1
ATOM 698 O O . CYS A 1 87 ? -1.594 3.485 -9.313 1.00 93.25 87 CYS A O 1
ATOM 700 N N . LEU A 1 88 ? 0.263 3.375 -8.062 1.00 94.75 88 LEU A N 1
ATOM 701 C CA . LEU A 1 88 ? -0.401 3.617 -6.779 1.00 94.75 88 LEU A CA 1
ATOM 702 C C . LEU A 1 88 ? -1.095 4.981 -6.720 1.00 94.75 88 LEU A C 1
ATOM 704 O O . LEU A 1 88 ? -2.039 5.143 -5.945 1.00 94.75 88 LEU A O 1
ATOM 708 N N . GLN A 1 89 ? -0.709 5.939 -7.570 1.00 92.81 89 GLN A N 1
ATOM 709 C CA . GLN A 1 89 ? -1.413 7.219 -7.698 1.00 92.81 89 GLN A CA 1
ATOM 710 C C . GLN A 1 89 ? -2.889 7.054 -8.116 1.00 92.81 89 GLN A C 1
ATOM 712 O O . GLN A 1 89 ? -3.712 7.924 -7.827 1.00 92.81 89 GLN A O 1
ATOM 717 N N . PHE A 1 90 ? -3.223 5.930 -8.760 1.00 92.25 90 PHE A N 1
ATOM 718 C CA . PHE A 1 90 ? -4.573 5.567 -9.194 1.00 92.25 90 PHE A CA 1
ATOM 719 C C . PHE A 1 90 ? -5.293 4.636 -8.205 1.00 92.25 90 PHE A C 1
ATOM 721 O O . PHE A 1 90 ? -6.436 4.246 -8.441 1.00 92.25 90 PHE A O 1
ATOM 728 N N . SER A 1 91 ? -4.654 4.276 -7.088 1.00 92.94 91 SER A N 1
ATOM 729 C CA . SER A 1 91 ? -5.265 3.425 -6.068 1.00 92.94 91 SER A CA 1
ATOM 730 C C . SER A 1 91 ? -6.447 4.120 -5.385 1.00 92.94 91 SER A C 1
ATOM 732 O O . SER A 1 91 ? -6.418 5.321 -5.106 1.00 92.94 91 SER A O 1
ATOM 734 N N . LYS A 1 92 ? -7.478 3.335 -5.047 1.00 92.19 92 LYS A N 1
ATOM 735 C CA . LYS A 1 92 ? -8.590 3.784 -4.191 1.00 92.19 92 LYS A CA 1
ATOM 736 C C . LYS A 1 92 ? -8.168 3.955 -2.728 1.00 92.19 92 LYS A C 1
ATOM 738 O O . LYS A 1 92 ? -8.836 4.672 -1.990 1.00 92.19 92 LYS A O 1
ATOM 743 N N . SER A 1 93 ? -7.069 3.322 -2.312 1.00 95.00 93 SER A N 1
ATOM 744 C CA . SER A 1 93 ? -6.501 3.511 -0.977 1.00 95.00 93 SER A CA 1
ATOM 745 C C . SER A 1 93 ? -5.835 4.880 -0.893 1.00 95.00 93 SER A C 1
ATOM 747 O O . SER A 1 93 ? -4.835 5.148 -1.564 1.00 95.00 93 SER A O 1
ATOM 749 N N . GLU A 1 94 ? -6.376 5.744 -0.037 1.00 96.12 94 GLU A N 1
ATOM 750 C CA . GLU A 1 94 ? -5.814 7.068 0.212 1.00 96.12 94 GLU A CA 1
ATOM 751 C C . GLU A 1 94 ? -4.375 6.984 0.736 1.00 96.12 94 GLU A C 1
ATOM 753 O O . GLU A 1 94 ? -3.524 7.737 0.269 1.00 96.12 94 GLU A O 1
ATOM 758 N N . ILE A 1 95 ? -4.085 6.015 1.615 1.00 98.00 95 ILE A N 1
ATOM 759 C CA . ILE A 1 95 ? -2.736 5.763 2.139 1.00 98.00 95 ILE A CA 1
ATOM 760 C C . ILE A 1 95 ? -1.756 5.534 0.986 1.00 98.00 95 ILE A C 1
ATOM 762 O O . ILE A 1 95 ? -0.737 6.216 0.921 1.00 98.00 95 ILE A O 1
ATOM 766 N N . LEU A 1 96 ? -2.060 4.621 0.056 1.00 97.31 96 LEU A N 1
ATOM 767 C CA . LEU A 1 96 ? -1.163 4.306 -1.064 1.00 97.31 96 LEU A CA 1
ATOM 768 C C . LEU A 1 96 ? -0.968 5.513 -1.986 1.00 97.31 96 LEU A C 1
ATOM 770 O O . LEU A 1 96 ? 0.164 5.863 -2.323 1.00 97.31 96 LEU A O 1
ATOM 774 N N . ARG A 1 97 ? -2.070 6.180 -2.344 1.00 97.25 97 ARG A N 1
ATOM 775 C CA . ARG A 1 97 ? -2.055 7.332 -3.247 1.00 97.25 97 ARG A CA 1
ATOM 776 C C . ARG A 1 97 ? -1.252 8.499 -2.679 1.00 97.25 97 ARG A C 1
ATOM 778 O O . ARG A 1 97 ? -0.454 9.092 -3.398 1.00 97.25 97 ARG A O 1
ATOM 785 N N . ILE A 1 98 ? -1.473 8.847 -1.411 1.00 97.12 98 ILE A N 1
ATOM 786 C CA . ILE A 1 98 ? -0.762 9.940 -0.736 1.00 97.12 98 ILE A CA 1
ATOM 787 C C . ILE A 1 98 ? 0.712 9.578 -0.559 1.00 97.12 98 ILE A C 1
ATOM 789 O O . ILE A 1 98 ? 1.569 10.410 -0.843 1.00 97.12 98 ILE A O 1
ATOM 793 N N . SER A 1 99 ? 1.014 8.340 -0.161 1.00 97.38 99 SER A N 1
ATOM 794 C CA . SER A 1 99 ? 2.399 7.916 0.074 1.00 97.38 99 SER A CA 1
ATOM 795 C C . SER A 1 99 ? 3.256 8.022 -1.180 1.00 97.38 99 SER A C 1
ATOM 797 O O . SER A 1 99 ? 4.352 8.564 -1.108 1.00 97.38 99 SER A O 1
ATOM 799 N N . TYR A 1 100 ? 2.732 7.587 -2.332 1.00 96.94 100 TYR A N 1
ATOM 800 C CA . TYR A 1 100 ? 3.433 7.753 -3.605 1.00 96.94 100 TYR A CA 1
ATOM 801 C C . TYR A 1 100 ? 3.480 9.217 -4.069 1.00 96.94 100 TYR A C 1
ATOM 803 O O . TYR A 1 100 ? 4.500 9.687 -4.557 1.00 96.94 100 TYR A O 1
ATOM 811 N N . ARG A 1 101 ? 2.383 9.973 -3.914 1.00 96.38 101 ARG A N 1
ATOM 812 C CA . ARG A 1 101 ? 2.308 11.366 -4.388 1.00 96.38 101 ARG A CA 1
ATOM 813 C C . ARG A 1 101 ? 3.363 12.276 -3.756 1.00 96.38 101 ARG A C 1
ATOM 815 O O . ARG A 1 101 ? 3.810 13.208 -4.417 1.00 96.38 101 ARG A O 1
ATOM 822 N N . PHE A 1 102 ? 3.688 12.060 -2.484 1.00 96.25 102 PHE A N 1
ATOM 823 C CA . PHE A 1 102 ? 4.640 12.902 -1.756 1.00 96.25 102 PHE A CA 1
ATOM 824 C C . PHE A 1 102 ? 6.066 12.353 -1.750 1.00 96.25 102 PHE A C 1
ATOM 826 O O . PHE A 1 102 ? 6.992 13.098 -1.434 1.00 96.25 102 PHE A O 1
ATOM 833 N N . SER A 1 103 ? 6.267 11.090 -2.123 1.00 96.94 103 SER A N 1
ATOM 834 C CA . SER A 1 103 ? 7.607 10.543 -2.288 1.00 96.94 103 SER A CA 1
ATOM 835 C C . SER A 1 103 ? 8.281 11.053 -3.556 1.00 96.94 103 SER A C 1
ATOM 837 O O . SER A 1 103 ? 7.631 11.362 -4.552 1.00 96.94 103 SER A O 1
ATOM 839 N N . SER A 1 104 ? 9.608 11.103 -3.527 1.00 95.69 104 SER A N 1
ATOM 840 C CA . SER A 1 104 ? 10.451 11.397 -4.689 1.00 95.69 104 SER A CA 1
ATOM 841 C C . SER A 1 104 ? 11.278 10.193 -5.144 1.00 95.69 104 SER A C 1
ATOM 843 O O . SER A 1 104 ? 11.806 10.210 -6.250 1.00 95.69 104 SER A O 1
ATOM 845 N N . ASN A 1 105 ? 11.389 9.159 -4.308 1.00 95.00 105 ASN A N 1
ATOM 846 C CA . ASN A 1 105 ? 12.164 7.945 -4.555 1.00 95.00 105 ASN A CA 1
ATOM 847 C C . ASN A 1 105 ? 11.701 6.793 -3.644 1.00 95.00 105 ASN A C 1
ATOM 849 O O . ASN A 1 105 ? 10.839 6.969 -2.775 1.00 95.00 105 ASN A O 1
ATOM 853 N N . TYR A 1 106 ? 12.330 5.629 -3.808 1.00 94.69 106 TYR A N 1
ATOM 854 C CA . TYR A 1 106 ? 12.095 4.426 -3.011 1.00 94.69 106 TYR A CA 1
ATOM 855 C C . TYR A 1 106 ? 12.125 4.676 -1.491 1.00 94.69 106 TYR A C 1
ATOM 857 O O . TYR A 1 106 ? 11.188 4.314 -0.779 1.00 94.69 106 TYR A O 1
ATOM 865 N N . PHE A 1 107 ? 13.160 5.348 -0.979 1.00 94.19 107 PHE A N 1
ATOM 866 C CA . PHE A 1 107 ? 13.319 5.587 0.460 1.00 94.19 107 PHE A CA 1
ATOM 867 C C . PHE A 1 107 ? 12.222 6.484 1.036 1.00 94.19 107 PHE A C 1
ATOM 869 O O . PHE A 1 107 ? 11.612 6.166 2.060 1.00 94.19 107 PHE A O 1
ATOM 876 N N . THR A 1 108 ? 11.947 7.605 0.367 1.00 96.88 108 THR A N 1
ATOM 877 C CA . THR A 1 108 ? 10.915 8.555 0.804 1.00 96.88 108 THR A CA 1
ATOM 878 C C . THR A 1 108 ? 9.520 7.938 0.735 1.00 96.88 108 THR A C 1
ATOM 880 O O . THR A 1 108 ? 8.712 8.195 1.626 1.00 96.88 108 THR A O 1
ATOM 883 N N . PHE A 1 109 ? 9.250 7.060 -0.239 1.00 97.19 109 PHE A N 1
ATOM 884 C CA . PHE A 1 109 ? 7.997 6.303 -0.321 1.00 97.19 109 PHE A CA 1
ATOM 885 C C . PHE A 1 109 ? 7.719 5.500 0.945 1.00 97.19 109 PHE A C 1
ATOM 887 O O . PHE A 1 109 ? 6.635 5.620 1.519 1.00 97.19 109 PHE A O 1
ATOM 894 N N . TRP A 1 110 ? 8.692 4.725 1.424 1.00 96.94 110 TRP A N 1
ATOM 895 C CA . TRP A 1 110 ? 8.504 3.921 2.631 1.00 96.94 110 TRP A CA 1
ATOM 896 C C . TRP A 1 110 ? 8.314 4.773 3.887 1.00 96.94 110 TRP A C 1
ATOM 898 O O . TRP A 1 110 ? 7.512 4.403 4.746 1.00 96.94 110 TRP A O 1
ATOM 908 N N . GLY A 1 111 ? 8.983 5.928 3.972 1.00 97.62 111 GLY A N 1
ATOM 909 C CA . GLY A 1 111 ? 8.768 6.904 5.044 1.00 97.62 111 GLY A CA 1
ATOM 910 C C . GLY A 1 111 ? 7.333 7.435 5.059 1.00 97.62 111 GLY A C 1
ATOM 911 O O . GLY A 1 111 ? 6.625 7.285 6.056 1.00 97.62 111 GLY A O 1
ATOM 912 N N . TYR A 1 112 ? 6.856 7.957 3.924 1.00 98.38 112 TYR A N 1
ATOM 913 C CA . TYR A 1 112 ? 5.480 8.443 3.812 1.00 98.38 112 TYR A CA 1
ATOM 914 C C . TYR A 1 112 ? 4.449 7.337 4.044 1.00 98.38 112 TYR A C 1
ATOM 916 O O . TYR A 1 112 ? 3.433 7.579 4.697 1.00 98.38 112 TYR A O 1
ATOM 924 N N . LEU A 1 113 ? 4.693 6.121 3.551 1.00 98.31 113 LEU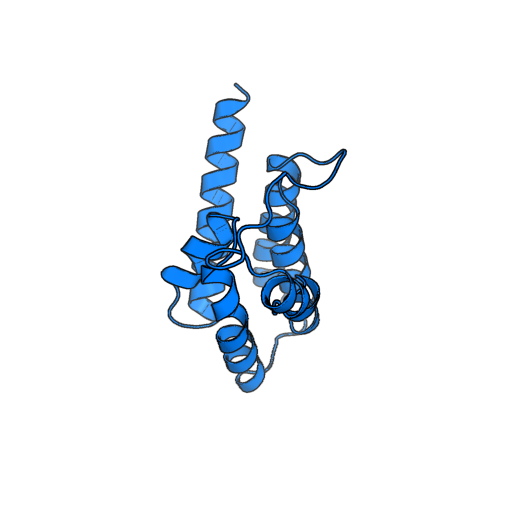 A N 1
ATOM 925 C CA . LEU A 1 113 ? 3.801 4.990 3.789 1.00 98.31 113 LEU A CA 1
ATOM 926 C C . LEU A 1 113 ? 3.672 4.692 5.281 1.00 98.31 113 LEU A C 1
ATOM 928 O O . LEU A 1 113 ? 2.558 4.542 5.782 1.00 98.31 113 LEU A O 1
ATOM 932 N N . GLN A 1 114 ? 4.791 4.659 6.003 1.00 98.56 114 GLN A N 1
ATOM 933 C CA . GLN A 1 114 ? 4.797 4.419 7.441 1.00 98.56 114 GLN A CA 1
ATOM 934 C C . GLN A 1 114 ? 4.031 5.500 8.211 1.00 98.56 114 GLN A C 1
ATOM 936 O O . GLN A 1 114 ? 3.221 5.170 9.083 1.00 98.56 114 GLN A O 1
ATOM 941 N N . ASP A 1 115 ? 4.233 6.771 7.871 1.00 98.56 115 ASP A N 1
ATOM 942 C CA . ASP A 1 115 ? 3.572 7.890 8.546 1.00 98.56 115 ASP A CA 1
ATOM 943 C C . ASP A 1 115 ? 2.064 7.921 8.278 1.00 98.56 115 ASP A C 1
ATOM 945 O O . ASP A 1 115 ? 1.268 8.070 9.211 1.00 98.56 115 ASP A O 1
ATOM 949 N N . ASN A 1 116 ? 1.643 7.687 7.032 1.00 98.56 116 ASN A N 1
ATOM 950 C CA . ASN A 1 116 ? 0.224 7.609 6.679 1.00 98.56 116 ASN A CA 1
ATOM 951 C C . ASN A 1 116 ? -0.474 6.425 7.366 1.00 98.56 116 ASN A C 1
ATOM 953 O O . ASN A 1 116 ? -1.588 6.574 7.874 1.00 98.56 116 ASN A O 1
ATOM 957 N N . VAL A 1 117 ? 0.189 5.266 7.444 1.00 98.69 117 VAL A N 1
ATOM 958 C CA . VAL A 1 117 ? -0.309 4.096 8.186 1.00 98.69 117 VAL A CA 1
ATOM 959 C C . VAL A 1 117 ? -0.481 4.434 9.670 1.00 98.69 117 VAL A C 1
ATOM 961 O O . VAL A 1 117 ? -1.553 4.193 10.227 1.00 98.69 117 VAL A O 1
ATOM 964 N N . ARG A 1 118 ? 0.530 5.036 10.313 1.00 98.69 118 ARG A N 1
ATOM 965 C CA . ARG A 1 118 ? 0.460 5.453 11.727 1.00 98.69 118 ARG A CA 1
ATOM 966 C C . ARG A 1 118 ? -0.682 6.428 11.978 1.00 98.69 118 ARG A C 1
ATOM 968 O O . ARG A 1 118 ? -1.460 6.232 12.911 1.00 98.69 118 ARG A O 1
ATOM 975 N N . HIS A 1 119 ? -0.812 7.449 11.136 1.00 98.38 119 HIS A N 1
ATOM 976 C CA . HIS A 1 119 ? -1.877 8.435 11.263 1.00 98.38 119 HIS A CA 1
ATOM 977 C C . HIS A 1 119 ? -3.259 7.773 11.152 1.00 98.38 119 HIS A C 1
ATOM 979 O O . HIS A 1 119 ? -4.130 8.017 11.994 1.00 98.38 119 HIS A O 1
ATOM 985 N N . ARG A 1 120 ? -3.460 6.876 10.177 1.00 98.12 120 ARG A N 1
ATOM 986 C CA . ARG A 1 120 ? -4.740 6.175 10.028 1.00 98.12 120 ARG A CA 1
ATOM 987 C C . ARG A 1 120 ? -5.043 5.253 11.209 1.00 98.12 120 ARG A C 1
ATOM 989 O O . ARG A 1 120 ? -6.187 5.239 11.655 1.00 98.12 120 ARG A O 1
ATOM 996 N N . ILE A 1 121 ? -4.045 4.555 11.757 1.00 98.50 121 ILE A N 1
ATOM 997 C CA . ILE A 1 121 ? -4.197 3.747 12.980 1.00 98.50 121 ILE A CA 1
ATOM 998 C C . ILE A 1 121 ? -4.708 4.613 14.134 1.00 98.50 121 ILE A C 1
ATOM 1000 O O . ILE A 1 121 ? -5.735 4.283 14.718 1.00 98.50 121 ILE A O 1
ATOM 1004 N N . VAL A 1 122 ? -4.054 5.745 14.418 1.00 98.31 122 VAL A N 1
ATOM 1005 C CA . VAL A 1 122 ? -4.454 6.646 15.516 1.00 98.31 122 VAL A CA 1
ATOM 1006 C C . VAL A 1 122 ? -5.885 7.149 15.328 1.00 98.31 122 VAL A C 1
ATOM 1008 O O . VAL A 1 122 ? -6.656 7.209 16.285 1.00 98.31 122 VAL A O 1
ATOM 1011 N N . LYS A 1 123 ? -6.265 7.497 14.094 1.00 97.81 123 LYS A N 1
ATOM 1012 C CA . LYS A 1 123 ? -7.632 7.922 13.773 1.00 97.81 123 LYS A CA 1
ATOM 1013 C C . LYS A 1 123 ? -8.650 6.805 14.043 1.00 97.81 123 LYS A C 1
ATOM 1015 O O . LYS A 1 123 ? -9.626 7.043 14.744 1.00 97.81 123 LYS A O 1
ATOM 1020 N N . LEU A 1 124 ? -8.389 5.592 13.556 1.00 97.19 124 LEU A N 1
ATOM 1021 C CA . LEU A 1 124 ? -9.255 4.424 13.755 1.00 97.19 124 LEU A CA 1
ATOM 1022 C C . LEU A 1 124 ? -9.377 4.009 15.229 1.00 97.19 124 LEU A C 1
ATOM 1024 O O . LEU A 1 124 ? -10.420 3.518 15.646 1.00 97.19 124 LEU A O 1
ATOM 1028 N N . GLU A 1 125 ? -8.318 4.172 16.023 1.00 97.12 125 GLU A N 1
ATOM 1029 C CA . GLU A 1 125 ? -8.364 3.898 17.463 1.00 97.12 125 GLU A CA 1
ATOM 1030 C C . GLU A 1 125 ? -9.255 4.897 18.202 1.00 97.12 125 GLU A C 1
ATOM 1032 O O . GLU A 1 125 ? -10.011 4.488 19.077 1.00 97.12 125 GLU A O 1
ATOM 1037 N N . ARG A 1 126 ? -9.231 6.176 17.807 1.00 96.06 126 ARG A N 1
ATOM 1038 C CA . ARG A 1 126 ? -10.124 7.207 18.361 1.00 96.06 126 ARG A CA 1
ATOM 1039 C C . ARG A 1 126 ? -11.582 6.999 17.962 1.00 96.06 126 ARG A C 1
ATOM 1041 O O . ARG A 1 126 ? -12.456 7.270 18.766 1.00 96.06 126 ARG A O 1
ATOM 1048 N N . GLU A 1 127 ? -11.836 6.522 16.745 1.00 94.19 127 GLU A N 1
ATOM 1049 C CA . GLU A 1 127 ? -13.188 6.219 16.245 1.00 94.19 127 GLU A CA 1
ATOM 1050 C C . GLU A 1 127 ? -13.827 4.997 16.934 1.00 94.19 127 GLU A C 1
ATOM 1052 O O . GLU A 1 127 ? -15.036 4.802 16.836 1.00 94.19 127 GLU A O 1
ATOM 1057 N N . LYS A 1 128 ? -13.030 4.156 17.611 1.00 80.81 128 LYS A N 1
ATOM 1058 C CA . LYS A 1 128 ? -13.515 3.010 18.398 1.00 80.81 128 LYS A CA 1
ATOM 1059 C C . LYS A 1 128 ? -13.880 3.356 19.848 1.00 80.81 128 LYS A C 1
ATOM 1061 O O . LYS A 1 128 ? -14.474 2.503 20.507 1.00 80.81 128 LYS A O 1
ATOM 1066 N N . CYS A 1 129 ? -13.476 4.528 20.341 1.00 54.84 129 CYS A N 1
ATOM 1067 C CA . CYS A 1 129 ? -13.834 5.047 21.664 1.00 54.84 129 CYS A CA 1
ATOM 1068 C C . CYS A 1 129 ? -15.186 5.760 21.613 1.00 54.84 129 CYS A C 1
ATOM 1070 O O . CYS A 1 129 ? -15.939 5.607 22.598 1.00 54.84 129 CYS A O 1
#

InterPro domains:
  IPR021739 SaV-like [PF11753] (6-62)

Radius of gyration: 16.78 Å; chains: 1; bounding box: 50×24×48 Å

Secondary structure (DSSP, 8-state):
----TTTS-HHHHTT-----THHHHTTS-HHHHHHHHHHHHTTTSTT--HHHHHHHHHHHHHHHHH-TTSPPPPHHHHHHHHHHHGGGGG-S-HHHHHHHHH-SSHHHHHHHHHHHHHHHHHHHHHHT-

Organism: NCBI:txid1796652

Foldseek 3Di:
DDQPCPPHNPVVVVVDDDDDLCNQLVLAFPLQSQLSVLLLCAPPDPPDHNLRSLVSSLVSLVCVVVPPPTDHHDPVSQQVSLVVLVCQCVDPRPLSNQLNVPDPGSVSSSVSSNVSSVVVNVVVVVVVD

pLDDT: mean 92.26, std 7.53, range [54.84, 98.69]

Sequence (129 aa):
MSTDIVNHPAHYESQAIVIQPIDLYEKLPFCLGNALKYVFRAGHKDGSSELEDLKKALWYLERNQRSPGAVSIEEDNEDDFYKLASCLQFSKSEILRISYRFSSNYFTFWGYLQDNVRHRIVKLEREKC